Protein AF-A0ABD3PC37-F1 (afdb_monomer_lite)

InterPro domains:
  IPR036005 Creatinase/aminopeptidase-like [G3DSA:3.90.230.10] (2-81)
  IPR036005 Creatinase/aminopeptidase-like [SSF55920] (4-62)

Radius of gyration: 17.98 Å; chains: 1; bounding box: 37×30×51 Å

Foldseek 3Di:
DPDPDDDDAFDKDKDKDKDWPDDPDWDDDPVNPDIAHPVRGDIDIDMFIWGAHPAWIFGPPWDDLPDAADPCQLPDPPDHATFTIDDPVRVVRDDPCSRCVNNVNDDDD

Organism: NCBI:txid29204

Structure (mmCIF, N/CA/C/O backbone):
data_AF-A0ABD3PC37-F1
#
_entry.id   AF-A0ABD3PC37-F1
#
loop_
_atom_site.group_PDB
_atom_site.id
_atom_site.type_symbol
_atom_site.label_atom_id
_atom_site.label_alt_id
_atom_site.label_comp_id
_atom_site.label_asym_id
_atom_site.label_entity_id
_atom_site.label_seq_id
_atom_site.pdbx_PDB_ins_code
_atom_site.Cartn_x
_atom_site.Cartn_y
_atom_site.Cartn_z
_atom_site.occupancy
_atom_site.B_iso_or_equiv
_atom_site.auth_seq_id
_atom_site.auth_comp_id
_atom_site.auth_asym_id
_atom_site.auth_atom_id
_atom_site.pdbx_PDB_model_num
ATOM 1 N N . MET A 1 1 ? -12.799 1.622 -19.934 1.00 44.53 1 MET A N 1
ATOM 2 C CA . MET A 1 1 ? -13.373 0.387 -19.355 1.00 44.53 1 MET A CA 1
ATOM 3 C C . MET A 1 1 ? -14.347 0.782 -18.261 1.00 44.53 1 MET A C 1
ATOM 5 O O . MET A 1 1 ? -14.026 1.696 -17.514 1.00 44.53 1 MET A O 1
ATOM 9 N N . ASN A 1 2 ? -15.503 0.126 -18.164 1.00 50.59 2 ASN A N 1
ATOM 10 C CA . ASN A 1 2 ? -16.320 0.217 -16.952 1.00 50.59 2 ASN A CA 1
ATOM 11 C C . ASN A 1 2 ? -15.660 -0.671 -15.890 1.00 50.59 2 ASN A C 1
ATOM 13 O O . ASN A 1 2 ? -15.412 -1.837 -16.201 1.00 50.59 2 ASN A O 1
ATOM 17 N N . PRO A 1 3 ? -15.348 -0.168 -14.684 1.00 64.44 3 PRO A N 1
ATOM 18 C CA . PRO A 1 3 ? -14.808 -1.020 -13.635 1.00 64.44 3 PRO A CA 1
ATOM 19 C C . PRO A 1 3 ? -15.818 -2.127 -13.308 1.00 64.44 3 PRO A C 1
ATOM 21 O O . PRO A 1 3 ? -16.990 -1.861 -13.036 1.00 64.44 3 PRO A O 1
ATOM 24 N N . THR A 1 4 ? -15.373 -3.379 -13.383 1.00 81.00 4 THR A N 1
ATOM 25 C CA . THR A 1 4 ? -16.146 -4.558 -12.982 1.00 81.00 4 THR A CA 1
ATOM 26 C C . THR A 1 4 ? -15.785 -4.927 -11.548 1.00 81.00 4 THR A C 1
ATOM 28 O O . THR A 1 4 ? -14.618 -5.172 -11.263 1.00 81.00 4 THR A O 1
ATOM 31 N N . GLY A 1 5 ? -16.779 -4.990 -10.661 1.00 86.62 5 GLY A N 1
ATOM 32 C CA . GLY A 1 5 ? -16.602 -5.344 -9.249 1.0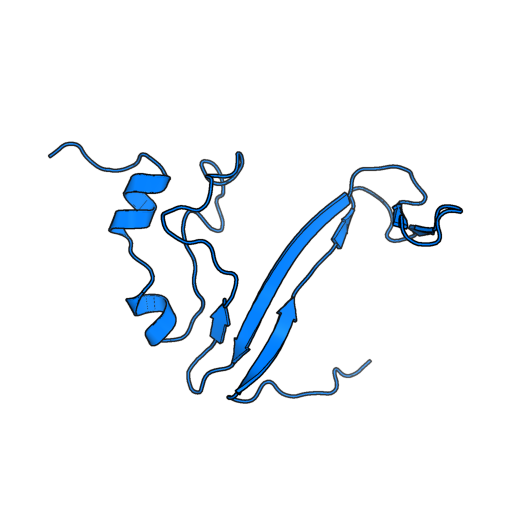0 86.62 5 GLY A CA 1
ATOM 33 C C . GLY A 1 5 ? -17.214 -4.300 -8.316 1.00 86.62 5 GLY A C 1
ATOM 34 O O . GLY A 1 5 ? -17.134 -3.101 -8.570 1.00 86.62 5 GLY A O 1
ATOM 35 N N . LYS A 1 6 ? -17.863 -4.758 -7.244 1.00 92.25 6 LYS A N 1
ATOM 36 C CA . LYS A 1 6 ? -18.311 -3.909 -6.135 1.00 92.25 6 LYS A CA 1
ATOM 37 C C . LYS A 1 6 ? -17.567 -4.348 -4.883 1.00 92.25 6 LYS A C 1
ATOM 39 O O . LYS A 1 6 ? -17.447 -5.547 -4.646 1.00 92.25 6 LYS A O 1
ATOM 44 N N . MET A 1 7 ? -17.093 -3.386 -4.099 1.00 96.06 7 MET A N 1
ATOM 45 C CA . MET A 1 7 ? -16.566 -3.667 -2.767 1.00 96.06 7 MET A CA 1
ATOM 46 C C . MET A 1 7 ? -17.706 -4.201 -1.898 1.00 96.06 7 MET A C 1
ATOM 48 O O . MET A 1 7 ? -18.779 -3.597 -1.850 1.00 96.06 7 MET A O 1
ATOM 52 N N . VAL A 1 8 ? -17.481 -5.348 -1.264 1.00 96.44 8 VAL A N 1
ATOM 53 C CA . VAL A 1 8 ? -18.434 -6.000 -0.360 1.00 96.44 8 VAL A CA 1
ATOM 54 C C . VAL A 1 8 ? -17.707 -6.424 0.915 1.00 96.44 8 VAL A C 1
ATOM 56 O O . VAL A 1 8 ? -16.522 -6.757 0.830 1.00 96.44 8 VAL A O 1
ATOM 59 N N . PRO A 1 9 ? -18.377 -6.424 2.078 1.00 98.31 9 PRO A N 1
ATOM 60 C CA . PRO A 1 9 ? -17.783 -6.882 3.329 1.00 98.31 9 PRO A CA 1
ATOM 61 C C . PRO A 1 9 ? -17.148 -8.271 3.199 1.00 98.31 9 PRO A C 1
ATOM 63 O O . PRO A 1 9 ? -17.698 -9.165 2.555 1.00 98.31 9 PRO A O 1
ATOM 66 N N . GLY A 1 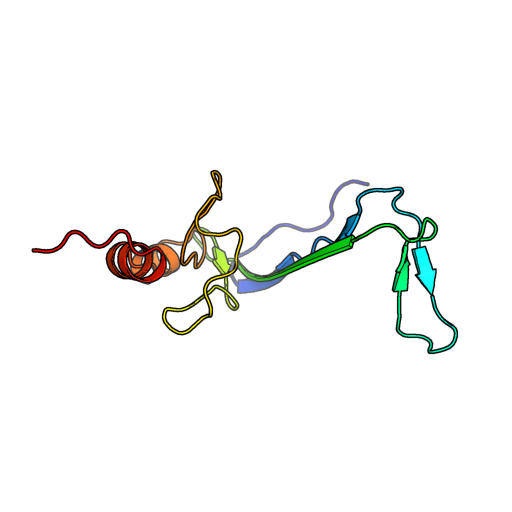10 ? -15.960 -8.437 3.783 1.00 97.88 10 GLY A N 1
ATOM 67 C CA . GLY A 1 10 ? -15.154 -9.656 3.681 1.00 97.88 10 GLY A CA 1
ATOM 68 C C . GLY A 1 10 ? -14.231 -9.718 2.458 1.00 97.88 10 GLY A C 1
ATOM 69 O O . GLY A 1 10 ? -13.397 -10.619 2.384 1.00 97.88 10 GLY A O 1
ATOM 70 N N . LEU A 1 11 ? -14.338 -8.780 1.509 1.00 98.19 11 LEU A N 1
ATOM 71 C CA . LEU A 1 11 ? -13.399 -8.684 0.392 1.00 98.19 11 LEU A CA 1
ATOM 72 C C . LEU A 1 11 ? -12.037 -8.176 0.880 1.00 98.19 11 LEU A C 1
ATOM 74 O O . LEU A 1 11 ? -11.961 -7.103 1.477 1.00 98.19 11 LEU A O 1
ATOM 78 N N . THR A 1 12 ? -10.972 -8.899 0.529 1.00 98.19 12 THR A N 1
ATOM 79 C CA . THR A 1 12 ? -9.584 -8.497 0.788 1.00 98.19 12 THR A CA 1
ATOM 80 C C . THR A 1 12 ? -8.828 -8.313 -0.524 1.00 98.19 12 THR A C 1
ATOM 82 O O . THR A 1 12 ? -8.875 -9.194 -1.381 1.00 98.19 12 THR A O 1
ATOM 85 N N . PHE A 1 13 ? -8.140 -7.184 -0.694 1.00 97.69 13 PHE A N 1
ATOM 86 C CA . PHE A 1 13 ? -7.371 -6.864 -1.906 1.00 97.69 13 PHE A CA 1
ATOM 87 C C . PHE A 1 13 ? -6.249 -5.857 -1.619 1.00 97.69 13 PHE A C 1
ATOM 89 O O . PHE A 1 13 ? -6.190 -5.288 -0.530 1.00 97.69 13 PHE A O 1
ATOM 96 N N . THR A 1 14 ? -5.361 -5.635 -2.587 1.00 98.31 14 THR A N 1
ATOM 97 C CA . THR A 1 14 ? -4.252 -4.678 -2.486 1.00 98.31 14 THR A CA 1
ATOM 98 C C . THR A 1 14 ? -4.567 -3.377 -3.219 1.00 98.31 14 THR A C 1
ATOM 100 O O . THR A 1 14 ? -5.262 -3.350 -4.237 1.00 98.31 14 THR A O 1
ATOM 103 N N . ILE A 1 15 ? -4.044 -2.273 -2.694 1.00 97.94 15 ILE A N 1
ATOM 104 C CA . ILE A 1 15 ? -3.843 -1.041 -3.459 1.00 97.94 15 ILE A CA 1
ATOM 105 C C . ILE A 1 15 ? -2.339 -0.774 -3.449 1.00 97.94 15 ILE A C 1
ATOM 107 O O . ILE A 1 15 ? -1.779 -0.541 -2.380 1.00 97.94 15 ILE A O 1
ATOM 111 N N . GLU A 1 16 ? -1.708 -0.828 -4.626 1.00 98.25 16 GLU A N 1
ATOM 112 C CA . GLU A 1 16 ? -0.242 -0.882 -4.788 1.00 98.25 16 GLU A CA 1
ATOM 113 C C . GLU A 1 16 ? 0.313 0.047 -5.898 1.00 98.25 16 GLU A C 1
ATOM 115 O O . GLU A 1 16 ? 1.039 -0.396 -6.792 1.00 98.25 16 GLU A O 1
ATOM 120 N N . PRO A 1 17 ? -0.040 1.347 -5.913 1.00 97.56 17 PRO A N 1
ATOM 121 C CA . PRO A 1 17 ? 0.319 2.240 -7.009 1.00 97.56 17 PRO A CA 1
ATOM 122 C C . PRO A 1 17 ? 1.835 2.410 -7.151 1.00 97.56 17 PRO A C 1
ATOM 124 O O . PRO A 1 17 ? 2.527 2.781 -6.204 1.00 97.56 17 PRO A O 1
ATOM 127 N N . MET A 1 18 ? 2.321 2.244 -8.379 1.00 97.50 18 MET A N 1
ATOM 128 C CA . MET A 1 18 ? 3.669 2.621 -8.803 1.00 97.50 18 MET A CA 1
ATOM 129 C C . MET A 1 18 ? 3.594 3.970 -9.521 1.00 97.50 18 MET A C 1
ATOM 131 O O . MET A 1 18 ? 2.906 4.100 -10.532 1.00 97.50 18 MET A O 1
ATOM 135 N N . THR A 1 19 ? 4.270 4.990 -8.992 1.00 96.19 19 THR A N 1
ATOM 136 C CA . THR A 1 19 ? 4.334 6.333 -9.597 1.00 96.19 19 THR A CA 1
ATOM 137 C C . THR A 1 19 ? 5.745 6.614 -10.088 1.00 96.19 19 THR A C 1
ATOM 139 O O . THR A 1 19 ? 6.707 6.288 -9.396 1.00 96.19 19 THR A O 1
ATOM 142 N N . GLY A 1 20 ? 5.885 7.208 -11.272 1.00 96.06 20 GLY A N 1
ATOM 143 C CA . GLY A 1 20 ? 7.169 7.623 -11.842 1.00 96.06 20 GLY A CA 1
ATOM 144 C C . GLY A 1 20 ? 7.255 9.136 -12.030 1.00 96.06 20 GLY A C 1
ATOM 145 O O . GLY A 1 20 ? 6.237 9.806 -12.176 1.00 96.06 20 GLY A O 1
ATOM 146 N N . GLU A 1 21 ? 8.473 9.680 -12.049 1.00 97.69 21 GLU A N 1
ATOM 147 C CA . GLU A 1 21 ? 8.716 11.089 -12.422 1.00 97.69 21 GLU A CA 1
ATOM 148 C C . GLU A 1 21 ? 8.533 11.354 -13.924 1.00 97.69 21 GLU A C 1
ATOM 150 O O . GLU A 1 21 ? 8.447 12.504 -14.360 1.00 97.69 21 GLU A O 1
ATOM 155 N N . GLY A 1 22 ? 8.569 10.286 -14.718 1.00 94.69 22 GLY A N 1
ATOM 156 C CA . GLY A 1 22 ? 8.580 10.304 -16.170 1.00 94.69 22 GLY A CA 1
ATOM 157 C C . GLY A 1 22 ? 7.352 9.660 -16.797 1.00 94.69 22 GLY A C 1
ATOM 158 O O . GLY A 1 22 ? 6.245 9.728 -16.267 1.00 94.69 22 GLY A O 1
ATOM 159 N N . ASP A 1 23 ? 7.567 9.055 -17.962 1.00 92.69 23 ASP 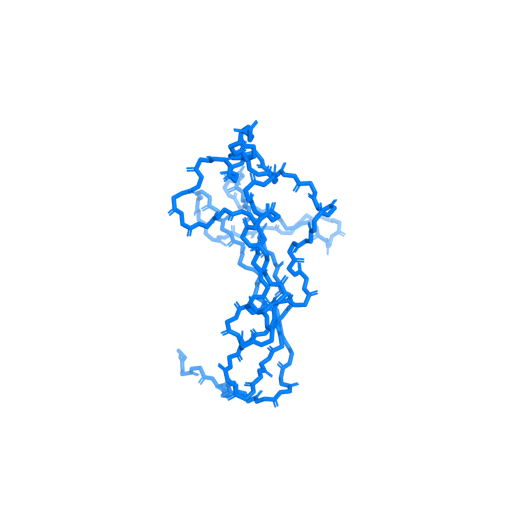A N 1
ATOM 160 C CA . ASP A 1 23 ? 6.526 8.302 -18.658 1.00 92.69 23 ASP A CA 1
ATOM 161 C C . ASP A 1 23 ? 6.231 6.955 -17.970 1.00 92.69 23 ASP A C 1
ATOM 163 O O . ASP A 1 23 ? 7.065 6.395 -17.262 1.00 92.69 23 ASP A O 1
ATOM 167 N N . SER A 1 24 ? 5.031 6.422 -18.201 1.00 94.69 24 SER A N 1
ATOM 168 C CA . SER A 1 24 ? 4.575 5.138 -17.644 1.00 94.69 24 SER A CA 1
ATOM 169 C C . SER A 1 24 ? 5.154 3.895 -18.339 1.00 94.69 24 SER A C 1
ATOM 171 O O . SER A 1 24 ? 4.896 2.774 -17.899 1.00 94.69 24 SER A O 1
ATOM 173 N N . SER A 1 25 ? 5.917 4.066 -19.424 1.00 96.94 25 SER A N 1
ATOM 174 C CA . SER A 1 25 ? 6.573 2.957 -20.121 1.00 96.94 25 SER A CA 1
ATOM 175 C C . SER A 1 25 ? 7.669 2.310 -19.268 1.00 96.94 25 SER A C 1
ATOM 177 O O . SER A 1 25 ? 8.467 2.991 -18.622 1.00 96.94 25 SER A O 1
ATOM 179 N N . TYR A 1 26 ? 7.757 0.982 -19.330 1.00 97.25 26 TYR A N 1
ATOM 180 C CA . TYR A 1 26 ? 8.744 0.189 -18.599 1.00 97.25 26 TYR A CA 1
ATOM 181 C C . TYR A 1 26 ? 9.462 -0.807 -19.516 1.00 97.25 26 TYR A C 1
ATOM 183 O O . TYR A 1 26 ? 8.995 -1.126 -20.612 1.00 97.25 26 TYR A O 1
ATOM 191 N N . VAL A 1 27 ? 10.597 -1.311 -19.042 1.00 97.56 27 VAL A N 1
ATOM 192 C CA . VAL A 1 27 ? 11.348 -2.420 -19.632 1.00 97.56 27 VAL A CA 1
ATOM 193 C C . VAL A 1 27 ? 11.640 -3.465 -18.554 1.00 97.56 27 VAL A C 1
ATOM 195 O O . VAL A 1 27 ? 11.864 -3.121 -17.395 1.00 97.56 27 VAL A O 1
ATOM 198 N N . MET A 1 28 ? 11.625 -4.742 -18.936 1.00 98.25 28 MET A N 1
ATOM 199 C CA . MET A 1 28 ? 12.066 -5.845 -18.078 1.00 98.25 28 MET A CA 1
ATOM 200 C C . MET A 1 28 ? 13.552 -6.103 -18.311 1.00 98.25 28 MET A C 1
ATOM 202 O O . MET A 1 28 ? 13.997 -6.188 -19.459 1.00 98.25 28 MET A O 1
ATOM 206 N N . TRP A 1 29 ? 14.323 -6.235 -17.237 1.00 97.81 29 TRP A N 1
ATOM 207 C CA . TRP A 1 29 ? 15.714 -6.663 -17.328 1.00 97.81 29 TRP A CA 1
ATOM 208 C C . TRP A 1 29 ? 15.822 -8.137 -17.751 1.00 97.81 29 TRP A C 1
ATOM 210 O O . TRP A 1 29 ? 14.860 -8.892 -17.612 1.00 97.81 29 TRP A O 1
ATOM 220 N N . PRO A 1 30 ? 17.002 -8.588 -18.224 1.00 98.44 30 PRO A N 1
ATOM 221 C CA . PRO A 1 30 ? 17.222 -9.985 -18.611 1.00 98.44 30 PRO A CA 1
ATOM 222 C C . PRO A 1 30 ? 17.124 -11.007 -17.465 1.00 98.44 30 PRO A C 1
ATOM 224 O O . PRO A 1 30 ? 17.337 -12.191 -17.703 1.00 98.44 30 PRO A O 1
ATOM 227 N N . ASP A 1 31 ? 16.888 -10.557 -16.229 1.00 98.25 31 ASP A N 1
ATOM 228 C CA . ASP A 1 31 ? 16.669 -11.418 -15.064 1.00 98.25 31 ASP A CA 1
ATOM 229 C C . ASP A 1 31 ? 15.213 -11.894 -14.927 1.00 98.25 31 ASP A C 1
ATOM 231 O O . ASP A 1 31 ? 14.926 -12.671 -14.022 1.00 98.25 31 ASP A O 1
ATOM 235 N N . ASP A 1 32 ? 14.317 -11.446 -15.815 1.00 97.06 32 ASP A N 1
ATO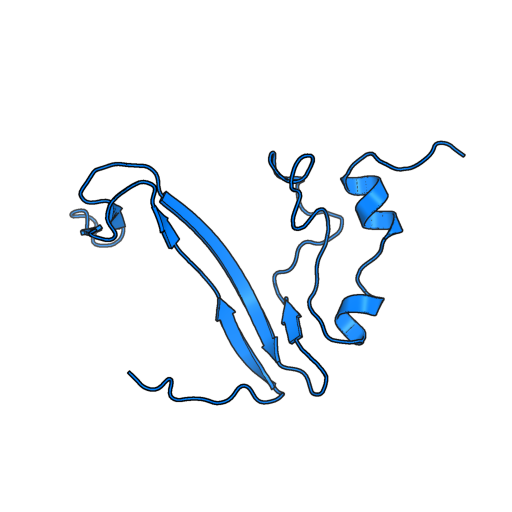M 236 C CA . ASP A 1 32 ? 12.880 -11.744 -15.829 1.00 97.06 32 ASP A CA 1
ATOM 237 C C . ASP A 1 32 ? 12.097 -11.243 -14.594 1.00 97.06 32 ASP A C 1
ATOM 239 O O . ASP A 1 32 ? 10.941 -11.624 -14.398 1.00 97.06 32 ASP A O 1
ATOM 243 N N . TRP A 1 33 ? 12.678 -10.351 -13.780 1.00 98.12 33 TRP A N 1
ATOM 244 C CA . TRP A 1 33 ? 12.064 -9.833 -12.548 1.00 98.12 33 TRP A CA 1
ATOM 245 C C . TRP A 1 33 ? 12.101 -8.316 -12.430 1.00 98.12 33 TRP A C 1
ATOM 247 O O . TRP A 1 33 ? 11.113 -7.702 -12.024 1.00 98.12 33 TRP A O 1
ATOM 257 N N . THR A 1 34 ? 13.231 -7.697 -12.752 1.00 97.94 34 THR A N 1
ATOM 258 C CA . THR A 1 34 ? 13.424 -6.273 -12.500 1.00 97.94 34 THR A CA 1
ATOM 259 C C . THR A 1 34 ? 12.724 -5.462 -13.585 1.00 97.94 34 THR A C 1
ATOM 261 O O . THR A 1 34 ? 13.159 -5.428 -14.736 1.00 97.94 34 THR A O 1
ATOM 264 N N . ALA A 1 35 ? 11.637 -4.786 -13.212 1.00 97.94 35 ALA A N 1
ATOM 265 C CA . ALA A 1 35 ? 10.980 -3.792 -14.051 1.00 97.94 35 ALA A CA 1
ATOM 266 C C . ALA A 1 35 ? 11.589 -2.409 -13.785 1.00 97.94 35 ALA A C 1
ATOM 268 O O . ALA A 1 35 ? 11.558 -1.919 -12.655 1.00 97.94 35 ALA A O 1
ATOM 269 N N . THR A 1 36 ? 12.122 -1.758 -14.820 1.00 97.44 36 THR A N 1
ATOM 270 C CA . THR A 1 36 ? 12.625 -0.378 -14.732 1.00 97.44 36 THR A CA 1
ATOM 271 C C . THR A 1 36 ? 11.860 0.547 -15.662 1.00 97.44 36 THR A C 1
ATOM 273 O O . THR A 1 36 ? 11.367 0.125 -16.708 1.00 97.44 36 THR A O 1
ATOM 276 N N . THR A 1 37 ? 11.778 1.828 -15.305 1.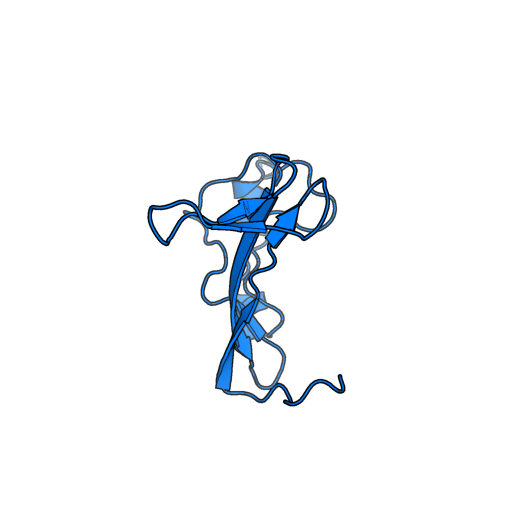00 97.75 37 THR A N 1
ATOM 277 C CA . THR A 1 37 ? 11.258 2.873 -16.196 1.00 97.75 37 THR A CA 1
ATOM 278 C C . THR A 1 37 ? 12.088 2.921 -17.477 1.00 97.75 37 THR A C 1
ATOM 280 O O . THR A 1 37 ? 13.312 2.786 -17.444 1.00 97.75 37 THR A O 1
ATOM 283 N N . LEU A 1 38 ? 11.428 3.103 -18.624 1.00 97.38 38 LEU A N 1
ATOM 284 C CA . LEU A 1 38 ? 12.129 3.186 -19.908 1.00 97.38 38 LEU A CA 1
ATOM 285 C C . LEU A 1 38 ? 13.008 4.446 -19.999 1.00 97.38 38 LEU A C 1
ATOM 287 O O . LEU A 1 38 ? 14.018 4.437 -20.695 1.00 97.38 38 LEU A O 1
ATOM 291 N N . ASP A 1 39 ? 12.626 5.521 -19.303 1.00 96.94 39 ASP A N 1
ATOM 292 C CA . ASP A 1 39 ? 13.371 6.784 -19.259 1.00 96.94 39 ASP A CA 1
ATOM 293 C C . ASP A 1 39 ? 14.370 6.883 -18.092 1.00 96.94 39 ASP A C 1
ATOM 295 O O . ASP A 1 39 ? 14.926 7.957 -17.860 1.00 96.94 39 ASP A O 1
ATOM 299 N N . GLU A 1 40 ? 14.591 5.777 -17.370 1.00 96.06 40 GLU A N 1
ATOM 300 C CA . GLU A 1 40 ? 15.545 5.625 -16.258 1.00 96.06 40 GLU A CA 1
ATOM 301 C C . GLU A 1 40 ? 15.327 6.579 -15.067 1.00 96.06 40 GLU A C 1
ATOM 303 O O . GLU A 1 40 ? 16.156 6.658 -14.154 1.00 96.06 40 GLU A O 1
ATOM 308 N N . LYS A 1 41 ? 14.205 7.306 -15.027 1.00 97.94 41 LYS A N 1
ATOM 309 C CA . LYS A 1 41 ? 13.877 8.179 -13.897 1.00 97.94 41 LYS A CA 1
ATOM 310 C C . LYS A 1 41 ? 13.339 7.396 -12.711 1.00 97.94 41 LYS A C 1
ATOM 312 O O . LYS A 1 41 ? 12.956 6.230 -12.811 1.00 97.94 41 LYS A O 1
ATOM 317 N N . ARG A 1 42 ? 13.277 8.074 -11.563 1.00 98.19 42 ARG A N 1
ATOM 318 C CA . ARG A 1 42 ? 12.825 7.475 -10.308 1.00 98.19 42 ARG A CA 1
ATOM 319 C C . ARG A 1 42 ? 11.367 7.033 -10.401 1.00 98.19 42 ARG A C 1
ATOM 321 O O . ARG A 1 42 ? 10.518 7.727 -10.965 1.00 98.19 42 ARG A O 1
ATOM 328 N N . SER A 1 43 ? 11.093 5.911 -9.751 1.00 97.69 43 SER A N 1
ATOM 329 C CA . SER A 1 43 ? 9.751 5.462 -9.410 1.00 97.69 43 SER A CA 1
ATOM 330 C C . SER A 1 43 ? 9.670 5.180 -7.911 1.00 97.69 43 SER A C 1
ATOM 332 O O . SER A 1 43 ? 10.681 4.894 -7.268 1.00 97.69 43 SER A O 1
ATOM 334 N N . ALA A 1 44 ? 8.472 5.308 -7.351 1.00 96.56 44 ALA A N 1
ATOM 335 C CA . ALA A 1 44 ? 8.155 4.969 -5.975 1.00 96.56 44 ALA A CA 1
ATOM 336 C C . ALA A 1 44 ? 6.854 4.161 -5.927 1.00 96.56 44 ALA A C 1
ATOM 338 O O . ALA A 1 44 ? 5.949 4.374 -6.738 1.00 96.56 44 ALA A O 1
ATOM 339 N N . GLN A 1 45 ? 6.758 3.263 -4.949 1.00 97.31 45 GLN A N 1
ATOM 340 C CA . GLN A 1 45 ? 5.588 2.425 -4.711 1.00 97.31 45 GLN A CA 1
ATOM 341 C C . GLN A 1 45 ? 5.267 2.384 -3.217 1.00 97.31 45 GLN A C 1
ATOM 343 O O . GLN A 1 45 ? 6.167 2.384 -2.377 1.00 97.31 45 GLN A O 1
ATOM 348 N N . PHE A 1 46 ? 3.976 2.313 -2.908 1.00 96.00 46 PHE A N 1
ATOM 349 C CA . PHE A 1 46 ? 3.454 1.935 -1.598 1.00 96.00 46 PHE A CA 1
ATOM 350 C C . PHE A 1 46 ? 2.361 0.896 -1.788 1.00 96.00 46 PHE A C 1
ATOM 352 O O . PHE A 1 46 ? 1.670 0.922 -2.803 1.00 96.00 46 PHE A O 1
ATOM 359 N N . GLU A 1 47 ? 2.178 0.021 -0.804 1.00 98.00 47 GLU A N 1
ATOM 360 C CA . GLU A 1 47 ? 1.164 -1.024 -0.850 1.00 98.00 47 GLU A CA 1
ATOM 361 C C . GLU A 1 47 ? 0.491 -1.205 0.510 1.00 98.00 47 GLU A C 1
ATOM 363 O O . GLU A 1 47 ? 1.153 -1.288 1.547 1.00 98.00 47 GLU A O 1
ATOM 368 N N . HIS A 1 48 ? -0.835 -1.339 0.484 1.00 98.06 48 HIS A N 1
ATOM 369 C CA . HIS A 1 48 ? -1.584 -1.914 1.593 1.00 98.06 48 HIS A CA 1
ATOM 370 C C . HIS A 1 48 ? -2.496 -3.044 1.133 1.00 98.06 48 HIS A C 1
ATOM 372 O O . HIS A 1 48 ? -3.166 -2.936 0.107 1.00 98.06 48 HIS A O 1
ATOM 378 N N . THR A 1 49 ? -2.591 -4.084 1.962 1.00 98.56 49 THR A N 1
ATOM 379 C CA . THR A 1 49 ? -3.679 -5.061 1.903 1.00 98.56 49 THR A CA 1
ATOM 380 C C . THR A 1 49 ? -4.844 -4.540 2.736 1.00 98.56 49 THR A C 1
ATOM 382 O O . THR A 1 49 ? -4.684 -4.230 3.919 1.00 98.56 49 THR A O 1
ATOM 385 N N . LEU A 1 50 ? -6.019 -4.444 2.124 1.00 98.50 50 LEU A N 1
ATOM 386 C CA . LEU A 1 50 ? -7.222 -3.860 2.701 1.00 98.50 50 LEU A CA 1
ATOM 387 C C . LEU A 1 50 ? -8.317 -4.916 2.816 1.00 98.50 50 LEU A C 1
ATOM 389 O O . LEU A 1 50 ? -8.540 -5.665 1.869 1.00 98.50 50 LEU A O 1
ATOM 393 N N . LEU A 1 51 ? -9.019 -4.931 3.945 1.00 98.38 51 LEU A N 1
ATOM 394 C CA . LEU A 1 51 ? -10.239 -5.701 4.179 1.00 98.38 51 LEU A CA 1
ATOM 395 C C . LEU A 1 51 ? -11.437 -4.752 4.180 1.00 98.38 51 LEU A C 1
ATOM 397 O O . LEU A 1 51 ? -11.471 -3.812 4.969 1.00 98.38 51 LEU A O 1
ATOM 401 N N . ILE A 1 52 ? -12.441 -5.006 3.346 1.00 98.56 52 ILE A N 1
ATOM 402 C CA . ILE A 1 52 ? -13.712 -4.275 3.388 1.00 98.56 52 ILE A CA 1
ATOM 403 C C . ILE A 1 52 ? -14.560 -4.785 4.556 1.00 98.56 52 ILE A C 1
ATOM 405 O O . ILE A 1 52 ? -14.767 -5.992 4.702 1.00 98.56 52 ILE A O 1
ATOM 409 N N . THR A 1 53 ? -15.079 -3.864 5.365 1.00 98.44 53 THR A N 1
ATOM 410 C CA . THR A 1 53 ? -16.012 -4.132 6.469 1.00 98.44 53 THR A CA 1
ATOM 411 C C . THR A 1 53 ? -17.413 -3.623 6.127 1.00 98.44 53 THR A C 1
ATOM 413 O O . THR A 1 53 ? -17.618 -2.967 5.107 1.00 98.44 53 THR A O 1
ATOM 416 N N . GLU A 1 54 ? -18.395 -3.918 6.981 1.00 98.06 54 GLU A N 1
ATOM 417 C CA . GLU A 1 54 ? -19.778 -3.426 6.835 1.00 98.06 54 GLU A CA 1
ATOM 418 C C . GLU A 1 54 ? -19.878 -1.886 6.820 1.00 98.06 54 GLU A C 1
ATOM 420 O O . GLU A 1 54 ? -20.799 -1.320 6.238 1.00 98.06 54 GLU A O 1
ATOM 425 N N . ASP A 1 55 ? -18.926 -1.200 7.455 1.00 98.06 55 ASP A N 1
ATOM 426 C CA . ASP A 1 55 ? -18.941 0.238 7.735 1.00 98.06 55 ASP A CA 1
ATOM 427 C C . ASP A 1 55 ? -17.726 1.004 7.173 1.00 98.06 55 ASP A C 1
ATOM 429 O O . ASP A 1 55 ? -17.575 2.202 7.421 1.00 98.06 55 ASP A O 1
ATOM 433 N N . GLY A 1 56 ? -16.845 0.339 6.421 1.00 97.44 56 GLY A N 1
ATOM 434 C CA . GLY A 1 56 ? -15.620 0.942 5.906 1.00 97.44 56 GLY A CA 1
ATOM 435 C C . GLY A 1 56 ? -14.595 -0.090 5.449 1.00 97.44 56 GLY A C 1
ATOM 436 O O . GLY A 1 56 ? -14.915 -1.038 4.734 1.00 97.44 56 GLY A O 1
ATOM 437 N N . LEU A 1 57 ? -13.337 0.129 5.828 1.00 97.75 57 LEU A N 1
ATOM 438 C CA . LEU A 1 57 ? -12.250 -0.812 5.577 1.00 97.75 57 LEU A CA 1
ATOM 439 C C . LEU A 1 57 ? -11.244 -0.836 6.725 1.00 97.75 57 LEU A C 1
ATOM 441 O O . LEU A 1 57 ? -11.117 0.146 7.462 1.00 97.75 57 LEU A O 1
ATOM 445 N N . GLU A 1 58 ? -10.486 -1.924 6.805 1.00 97.94 58 GLU A N 1
ATOM 446 C CA . GLU A 1 58 ? -9.298 -2.074 7.643 1.00 97.94 58 GLU A CA 1
ATOM 447 C C . GLU A 1 58 ? -8.045 -2.255 6.777 1.00 97.94 58 GLU A C 1
ATOM 449 O O . GLU A 1 58 ? -8.020 -3.084 5.867 1.00 97.94 58 GLU A O 1
ATOM 454 N N . ALA A 1 59 ? -6.986 -1.504 7.074 1.00 97.25 59 ALA A N 1
ATOM 455 C CA . ALA A 1 59 ? -5.664 -1.682 6.488 1.00 97.25 59 ALA A CA 1
ATOM 456 C C . ALA A 1 59 ? -4.899 -2.751 7.278 1.00 97.25 59 ALA A C 1
ATOM 458 O O . ALA A 1 59 ? -4.317 -2.477 8.327 1.00 97.25 59 ALA A O 1
ATOM 459 N N . LEU A 1 60 ? -4.891 -3.983 6.765 1.00 97.31 60 LEU A N 1
ATOM 460 C CA . LEU A 1 60 ? -4.292 -5.142 7.437 1.00 97.31 60 LEU A CA 1
ATOM 461 C C . LEU A 1 60 ? -2.770 -5.031 7.568 1.00 97.31 60 LEU A C 1
ATOM 463 O O . LEU A 1 60 ? -2.181 -5.608 8.478 1.00 97.31 60 LEU A O 1
ATOM 467 N N . THR A 1 61 ? -2.139 -4.276 6.670 1.00 96.31 61 THR A N 1
ATOM 468 C CA . THR A 1 61 ? -0.701 -3.979 6.694 1.00 96.31 61 THR A CA 1
ATOM 469 C C . THR A 1 61 ? -0.412 -2.533 7.102 1.00 96.31 61 THR A C 1
ATOM 471 O O . THR A 1 61 ? 0.660 -2.010 6.802 1.00 96.31 61 THR A O 1
ATOM 474 N N . GLY A 1 62 ? -1.368 -1.874 7.769 1.00 93.00 62 GLY A N 1
ATOM 475 C CA . GLY A 1 62 ? -1.198 -0.538 8.335 1.00 93.00 62 GLY A CA 1
ATOM 476 C C . GLY A 1 62 ? -0.034 -0.471 9.328 1.00 93.00 62 GLY A C 1
ATOM 477 O O . GLY A 1 62 ? 0.349 -1.468 9.947 1.00 93.00 62 GLY A O 1
ATOM 478 N N . LYS A 1 63 ? 0.545 0.724 9.489 1.00 90.69 63 LYS A N 1
ATOM 479 C CA . LYS A 1 63 ? 1.620 0.951 10.463 1.00 90.69 63 LYS A CA 1
ATOM 480 C C . LYS A 1 63 ? 1.149 0.637 11.884 1.00 90.69 63 LYS A C 1
ATOM 482 O O . LYS A 1 63 ? 0.000 0.870 12.236 1.00 90.69 63 LYS A O 1
ATOM 487 N N . ILE A 1 64 ? 2.070 0.192 12.730 1.00 87.56 64 ILE A N 1
ATOM 488 C CA . ILE A 1 64 ? 1.845 -0.009 14.166 1.00 87.56 64 ILE A CA 1
ATOM 489 C C . ILE A 1 64 ? 2.863 0.792 14.977 1.00 87.56 64 ILE A C 1
ATOM 491 O O . ILE A 1 64 ? 3.795 1.377 14.427 1.00 87.56 64 ILE A O 1
ATOM 495 N N . GLY A 1 65 ? 2.720 0.806 16.304 1.00 83.62 65 GLY A N 1
ATOM 496 C CA . GLY A 1 65 ? 3.573 1.616 17.182 1.00 83.62 65 GLY A CA 1
ATOM 497 C C . GLY A 1 65 ? 5.065 1.277 17.150 1.00 83.62 65 GLY A C 1
ATOM 498 O O . GLY A 1 65 ? 5.884 2.098 17.543 1.00 83.62 65 GLY A O 1
ATOM 499 N N . THR A 1 66 ? 5.429 0.093 16.658 1.00 87.56 66 THR A N 1
ATOM 500 C CA . THR A 1 66 ? 6.824 -0.329 16.472 1.00 87.56 66 THR A CA 1
ATOM 501 C C . THR A 1 66 ? 7.327 -0.137 15.041 1.00 87.56 66 THR A C 1
ATOM 503 O O . THR A 1 66 ? 8.477 -0.463 14.754 1.00 87.56 66 THR A O 1
ATOM 506 N N . SER A 1 67 ? 6.489 0.349 14.120 1.00 90.94 67 SER A N 1
ATOM 507 C CA . SER A 1 67 ? 6.910 0.631 12.749 1.00 90.94 67 SER A CA 1
ATOM 508 C C . SER A 1 67 ? 7.886 1.816 12.725 1.00 90.94 67 SER A C 1
ATOM 510 O O . SER A 1 67 ? 7.639 2.818 13.400 1.00 90.94 67 SER A O 1
ATOM 512 N N . PRO A 1 68 ? 8.961 1.762 11.917 1.00 89.69 68 PRO A N 1
ATOM 513 C CA . PRO A 1 68 ? 9.858 2.897 11.745 1.00 89.69 68 PRO A CA 1
ATOM 514 C C . PRO A 1 68 ? 9.122 4.147 11.251 1.00 89.69 68 PRO A C 1
ATOM 516 O O . PRO A 1 68 ? 8.161 4.065 10.478 1.00 89.69 68 PRO A O 1
ATOM 519 N N . VAL A 1 69 ? 9.600 5.313 11.679 1.00 87.94 69 VAL A N 1
ATOM 520 C CA . VAL A 1 69 ? 9.150 6.603 11.149 1.00 87.94 69 VAL A CA 1
ATOM 521 C C . VAL A 1 69 ? 9.890 6.867 9.846 1.00 87.94 69 VAL A C 1
ATOM 523 O O . VAL A 1 69 ? 11.121 6.903 9.824 1.00 87.94 69 VAL A O 1
ATOM 526 N N . GLN A 1 70 ? 9.140 7.042 8.766 1.00 90.75 70 GLN A N 1
ATOM 527 C CA . GLN A 1 70 ? 9.678 7.378 7.459 1.00 90.75 70 GLN A CA 1
ATOM 528 C C . GLN A 1 70 ? 10.006 8.868 7.383 1.00 90.75 70 GLN A C 1
ATOM 530 O O . GLN A 1 70 ? 9.391 9.700 8.055 1.00 90.75 70 GLN A O 1
ATOM 535 N N . PHE A 1 71 ? 10.987 9.215 6.551 1.00 90.12 71 PHE A N 1
ATOM 536 C CA . PHE A 1 71 ? 11.552 10.565 6.519 1.00 90.12 71 PHE A CA 1
ATOM 537 C C . PHE A 1 71 ? 10.529 11.655 6.154 1.00 90.12 71 PHE A C 1
ATOM 539 O O . PHE A 1 71 ? 10.663 12.779 6.625 1.00 90.12 71 PHE A O 1
ATOM 546 N N . TRP A 1 72 ? 9.490 11.324 5.378 1.00 86.62 72 TRP A N 1
ATOM 547 C CA . TRP A 1 72 ? 8.458 12.271 4.936 1.00 86.62 72 TRP A CA 1
ATOM 548 C C . TRP A 1 72 ? 7.309 12.468 5.937 1.00 86.62 72 TRP A C 1
ATOM 550 O O . TRP A 1 72 ? 6.558 13.435 5.835 1.00 86.62 72 TRP A O 1
ATOM 560 N N . GLU A 1 73 ? 7.135 11.582 6.920 1.00 88.88 73 GLU A N 1
ATOM 561 C CA . GLU A 1 73 ? 5.954 11.615 7.800 1.00 88.88 73 GLU A CA 1
ATOM 562 C C . GLU A 1 73 ? 5.905 12.849 8.700 1.00 88.88 73 GLU A C 1
ATOM 564 O O . GLU A 1 73 ? 4.833 13.287 9.115 1.00 88.88 73 GLU A O 1
ATOM 569 N N . ARG A 1 74 ? 7.060 13.442 9.003 1.00 84.44 74 ARG A N 1
ATOM 570 C CA . ARG A 1 74 ? 7.120 14.640 9.844 1.00 84.44 74 ARG A CA 1
ATOM 571 C C . ARG A 1 74 ? 6.655 15.899 9.122 1.00 84.44 74 ARG A C 1
ATOM 573 O O . ARG A 1 74 ? 6.284 16.846 9.800 1.00 84.44 74 ARG A O 1
ATOM 580 N N . GLU A 1 75 ? 6.648 15.902 7.798 1.00 86.69 75 GLU A N 1
ATOM 581 C CA . GLU A 1 75 ? 6.344 17.088 6.987 1.00 86.69 75 GLU A CA 1
ATOM 582 C C . GLU A 1 75 ? 5.108 16.882 6.098 1.00 86.69 75 GLU A C 1
ATOM 584 O O . GLU A 1 75 ? 4.650 17.814 5.449 1.00 86.69 75 GLU A O 1
ATOM 589 N N . SER A 1 76 ? 4.543 15.670 6.077 1.00 85.75 76 SER A N 1
ATOM 590 C CA . SER A 1 76 ? 3.367 15.329 5.272 1.00 85.75 76 SER A CA 1
ATOM 591 C C . SER A 1 76 ? 2.128 16.136 5.679 1.00 85.75 76 SER A C 1
ATOM 593 O O . SER A 1 76 ? 1.682 16.078 6.822 1.00 85.75 76 SER A O 1
ATOM 595 N N . GLU A 1 77 ? 1.521 16.837 4.721 1.00 84.44 77 GLU A N 1
ATOM 596 C CA . GLU A 1 77 ? 0.285 17.611 4.925 1.00 84.44 77 GLU A CA 1
ATOM 597 C C . GLU A 1 77 ? -0.991 16.754 4.838 1.00 84.44 77 GLU A C 1
ATOM 599 O O . GLU A 1 77 ? -2.068 17.198 5.229 1.00 84.44 77 GLU A O 1
ATOM 604 N N . VAL A 1 78 ? -0.884 15.528 4.312 1.00 80.62 78 VAL A N 1
ATOM 605 C CA . VAL A 1 78 ? -2.044 14.678 3.988 1.00 80.62 78 VAL A CA 1
ATOM 606 C C . VAL A 1 78 ? -2.308 13.647 5.079 1.00 80.62 78 VAL A C 1
ATOM 608 O O . VAL A 1 78 ? -3.446 13.461 5.505 1.00 80.62 78 VAL A O 1
ATOM 611 N N . HIS A 1 79 ? -1.262 12.957 5.533 1.00 79.19 79 HIS A N 1
ATOM 612 C CA . HIS A 1 79 ? -1.375 11.958 6.589 1.00 79.19 79 HIS A CA 1
ATOM 613 C C . HIS A 1 79 ? -0.045 11.768 7.324 1.00 79.19 79 HIS A C 1
ATOM 615 O O . HIS A 1 79 ? 1.013 11.692 6.693 1.00 79.19 79 HIS A O 1
ATOM 621 N N . ARG A 1 80 ? -0.106 11.676 8.657 1.00 85.12 80 ARG A N 1
ATOM 622 C CA . ARG A 1 80 ? 1.049 11.511 9.546 1.00 85.12 80 ARG A CA 1
ATOM 623 C C . ARG A 1 80 ? 0.702 10.493 10.635 1.00 85.12 80 ARG A C 1
ATOM 625 O O . ARG A 1 80 ? -0.360 10.597 11.243 1.00 85.12 80 ARG A O 1
ATOM 632 N N . GLY A 1 81 ? 1.622 9.572 10.922 1.00 87.25 81 GLY A N 1
ATOM 633 C CA . GLY A 1 81 ? 1.470 8.582 11.990 1.00 87.25 81 GLY A CA 1
ATOM 634 C C . GLY A 1 81 ? 0.888 7.243 11.526 1.00 87.25 81 GLY A C 1
ATOM 635 O O . GLY A 1 81 ? 1.190 6.750 10.441 1.00 87.25 81 GLY A O 1
ATOM 636 N N . VAL A 1 82 ? 0.130 6.608 12.414 1.00 90.69 82 VAL A N 1
ATOM 637 C CA . VAL A 1 82 ? -0.566 5.340 12.207 1.00 90.69 82 VAL A CA 1
ATOM 638 C C . VAL A 1 82 ? -1.951 5.609 11.638 1.00 90.69 82 VAL A C 1
ATOM 640 O O . VAL A 1 82 ? -2.720 6.371 12.218 1.00 90.69 82 VAL A O 1
ATOM 643 N N . TRP A 1 83 ? -2.273 4.894 10.562 1.00 91.00 83 TRP A N 1
ATOM 644 C CA . TRP A 1 83 ? -3.615 4.764 10.012 1.00 91.00 83 TRP A CA 1
ATOM 645 C C . TRP A 1 83 ? -3.931 3.297 9.785 1.00 91.00 83 TRP A C 1
ATOM 647 O O . TRP A 1 83 ? -3.134 2.564 9.194 1.00 91.00 83 TRP A O 1
ATOM 657 N N . LEU A 1 84 ? -5.098 2.877 10.267 1.00 94.69 84 LEU A N 1
ATOM 658 C CA . LEU A 1 84 ? -5.532 1.480 10.220 1.00 94.69 84 LEU A CA 1
ATOM 659 C C . LEU A 1 84 ? -6.792 1.270 9.380 1.00 94.69 84 LEU A C 1
ATOM 661 O O . LEU A 1 84 ? -7.281 0.145 9.305 1.00 94.69 84 LEU A O 1
ATOM 665 N N . GLY A 1 85 ? -7.333 2.316 8.752 1.00 95.12 85 GLY A N 1
ATOM 666 C CA . GLY A 1 85 ? -8.533 2.221 7.927 1.00 95.12 85 GLY A CA 1
ATOM 667 C C . GLY A 1 85 ? -9.611 3.241 8.282 1.00 95.12 85 GLY A C 1
ATOM 668 O O . GLY A 1 85 ? -9.373 4.238 8.960 1.00 95.12 85 GLY A O 1
ATOM 669 N N . SER A 1 86 ? -10.821 3.004 7.781 1.00 95.94 86 SER A N 1
ATOM 670 C CA . SER A 1 86 ? -11.969 3.906 7.939 1.00 95.94 86 SER A CA 1
ATOM 671 C C . SER A 1 86 ? -13.120 3.318 8.755 1.00 95.94 86 SER A C 1
ATOM 673 O O . SER A 1 86 ? -14.005 4.088 9.153 1.00 95.94 86 SER A O 1
ATOM 675 N N . SER A 1 87 ? -13.098 2.006 9.024 1.00 97.50 87 SER A N 1
ATOM 676 C CA . SER A 1 87 ? -14.085 1.327 9.871 1.00 97.50 87 SER A CA 1
ATOM 677 C C . SER A 1 87 ? -14.051 1.849 11.311 1.00 97.50 87 SER A C 1
ATOM 679 O O . SER A 1 87 ? -13.056 2.432 11.760 1.00 97.50 87 SER A O 1
ATOM 681 N N . ALA A 1 88 ? -15.130 1.635 12.065 1.00 96.50 88 ALA A N 1
ATOM 682 C CA . ALA A 1 88 ? -15.178 1.976 13.483 1.00 96.50 88 ALA A CA 1
ATOM 683 C C . ALA A 1 88 ? -14.082 1.243 14.275 1.00 96.50 88 ALA A C 1
ATOM 685 O O . ALA A 1 88 ? -13.371 1.866 15.061 1.00 96.50 88 ALA A O 1
ATOM 686 N N . GLY A 1 89 ? -13.888 -0.053 14.003 1.00 95.00 89 GLY A N 1
ATOM 687 C CA . GLY A 1 89 ? -12.862 -0.865 14.661 1.00 95.00 89 GLY A CA 1
ATOM 688 C C . GLY A 1 89 ? -11.435 -0.406 14.352 1.00 95.00 89 GLY A C 1
ATOM 689 O O . GLY A 1 89 ? -10.589 -0.398 15.244 1.00 95.00 89 GLY A O 1
ATOM 690 N N . ALA A 1 90 ? -11.158 0.023 13.118 1.00 94.88 90 ALA A N 1
ATOM 691 C CA . ALA A 1 90 ? -9.864 0.592 12.754 1.00 94.88 90 ALA A CA 1
ATOM 692 C C . ALA A 1 90 ? -9.586 1.895 13.516 1.00 94.88 90 ALA A C 1
ATOM 694 O O . ALA A 1 90 ? -8.509 2.052 14.089 1.00 94.88 90 ALA A O 1
ATOM 695 N N . LYS A 1 91 ? -10.576 2.794 13.575 1.00 92.88 91 LYS A N 1
ATOM 696 C CA . LYS A 1 91 ? -10.470 4.081 14.278 1.00 92.88 91 LYS A CA 1
ATOM 697 C C . LYS A 1 91 ? -10.316 3.931 15.789 1.00 92.88 91 LYS A C 1
ATOM 699 O O . LYS A 1 91 ? -9.642 4.746 16.398 1.00 92.88 91 LYS A O 1
ATOM 704 N N . GLU A 1 92 ? -10.920 2.910 16.395 1.00 92.69 92 GLU A N 1
ATOM 705 C CA . GLU A 1 92 ? -10.749 2.621 17.826 1.00 92.69 92 GLU A CA 1
ATOM 706 C C . GLU A 1 92 ? -9.321 2.159 18.153 1.00 92.69 92 GLU A C 1
ATOM 708 O O . GLU A 1 92 ? -8.770 2.507 19.197 1.00 92.69 92 GLU A O 1
ATOM 713 N N . ARG A 1 93 ? -8.704 1.384 17.252 1.00 90.44 93 ARG A N 1
ATOM 714 C CA . ARG A 1 93 ? -7.321 0.906 17.412 1.00 90.44 93 ARG A CA 1
ATOM 715 C C . ARG A 1 93 ? -6.283 1.957 17.023 1.00 90.44 93 ARG A C 1
ATOM 717 O O . ARG A 1 93 ? -5.137 1.877 17.468 1.00 90.44 93 ARG A O 1
ATOM 724 N N . GLU A 1 94 ? -6.663 2.930 16.202 1.00 89.75 94 GLU A N 1
ATOM 725 C CA . GLU A 1 94 ? -5.843 4.099 15.914 1.00 89.75 94 GLU A CA 1
ATOM 726 C C . GLU A 1 94 ? -5.731 4.977 17.170 1.00 89.75 94 GLU A C 1
ATOM 728 O O . GLU A 1 94 ? -6.721 5.432 17.736 1.00 89.75 94 GLU A O 1
ATOM 733 N N . SER A 1 95 ? -4.503 5.217 17.634 1.00 86.12 95 SER A N 1
ATOM 734 C CA . SER A 1 95 ? -4.259 5.979 18.860 1.00 86.12 95 SER A CA 1
ATOM 735 C C . SER A 1 95 ? -3.639 7.335 18.551 1.00 86.12 95 SER A C 1
ATOM 737 O O . SER A 1 95 ? -2.475 7.428 18.158 1.00 86.12 95 SER A O 1
ATOM 739 N N . SER A 1 96 ? -4.378 8.414 18.824 1.00 81.88 96 SER A N 1
ATOM 740 C CA . SER A 1 96 ? -3.858 9.784 18.704 1.00 81.88 96 SER A CA 1
ATOM 741 C C . SER A 1 96 ? -2.652 10.037 19.617 1.00 81.88 96 SER A C 1
ATOM 743 O O . SER A 1 96 ? -1.747 10.786 19.255 1.00 81.88 96 SER A O 1
ATOM 745 N N . ALA A 1 97 ? -2.604 9.389 20.787 1.00 83.19 97 ALA A N 1
ATOM 746 C CA . ALA A 1 97 ? -1.462 9.477 21.697 1.00 83.19 97 ALA A CA 1
ATOM 747 C C . ALA A 1 97 ? -0.215 8.794 21.110 1.00 83.19 97 ALA A C 1
ATOM 749 O O . ALA A 1 97 ? 0.886 9.336 21.203 1.00 83.19 97 ALA A O 1
ATOM 750 N N . LEU A 1 98 ? -0.391 7.640 20.457 1.00 84.56 98 LEU A N 1
ATOM 751 C CA . LEU A 1 98 ? 0.688 6.965 19.740 1.00 84.56 98 LEU A CA 1
ATOM 752 C C . LEU A 1 98 ? 1.191 7.813 18.566 1.00 84.56 98 LEU A C 1
ATOM 754 O O . LEU A 1 98 ? 2.399 7.964 18.407 1.00 84.56 98 LEU A O 1
ATOM 758 N N . ASN A 1 99 ? 0.282 8.405 17.788 1.00 87.69 99 ASN A N 1
ATOM 759 C CA . ASN A 1 99 ? 0.640 9.288 16.677 1.00 87.69 99 ASN A CA 1
ATOM 760 C C . ASN A 1 99 ? 1.460 10.488 17.162 1.00 87.69 99 ASN A C 1
ATOM 762 O O . ASN A 1 99 ? 2.522 10.766 16.611 1.00 87.69 99 ASN A O 1
ATOM 766 N N . SER A 1 100 ? 1.042 11.130 18.254 1.00 85.62 100 SER A N 1
ATOM 767 C CA . SER A 1 100 ? 1.792 12.230 18.869 1.00 85.62 100 SER A CA 1
ATOM 768 C C . SER A 1 100 ? 3.192 11.802 19.336 1.00 85.62 100 SER A C 1
ATOM 770 O O . SER A 1 100 ? 4.164 12.520 19.100 1.00 85.62 100 SER A O 1
ATOM 772 N N . LEU A 1 101 ? 3.326 10.615 19.940 1.00 85.56 101 LEU A N 1
ATOM 773 C CA . LEU A 1 101 ? 4.619 10.076 20.368 1.00 85.56 101 LEU A CA 1
ATOM 774 C C . LEU A 1 101 ? 5.548 9.786 19.180 1.00 85.56 101 LEU A C 1
ATOM 776 O O . LEU A 1 101 ? 6.699 10.218 19.188 1.00 85.56 101 LEU A O 1
ATOM 780 N N . LEU A 1 102 ? 5.051 9.082 18.157 1.00 84.50 102 LEU A N 1
ATOM 781 C CA . LEU A 1 102 ? 5.820 8.728 16.957 1.00 84.50 102 LEU A CA 1
ATOM 782 C C . LEU A 1 102 ? 6.309 9.968 16.202 1.00 84.50 102 LEU A C 1
ATOM 784 O O . LEU A 1 102 ? 7.431 9.989 15.694 1.00 84.50 102 LEU A O 1
ATOM 788 N N . LEU A 1 103 ? 5.477 11.006 16.148 1.00 86.44 103 LEU A N 1
ATOM 789 C CA . LEU A 1 103 ? 5.784 12.255 15.455 1.00 86.44 103 LEU A CA 1
ATOM 790 C C . LEU A 1 103 ? 6.604 13.233 16.312 1.00 86.44 103 LEU A C 1
ATOM 792 O O . LEU A 1 103 ? 7.039 14.262 15.800 1.00 86.44 103 LEU A O 1
ATOM 796 N N . GLY A 1 104 ? 6.872 12.907 17.582 1.00 82.00 104 GLY A N 1
ATOM 797 C CA . GLY A 1 104 ? 7.636 13.765 18.492 1.00 82.00 104 GLY A CA 1
ATOM 798 C C . GLY A 1 104 ? 6.880 15.023 18.936 1.00 82.00 104 GLY A C 1
ATOM 799 O O . GLY A 1 104 ? 7.503 16.006 19.322 1.00 82.00 104 GLY A O 1
ATOM 800 N N . GLU A 1 105 ? 5.548 14.999 18.883 1.00 78.38 105 GLU A N 1
ATOM 801 C CA . GLU A 1 105 ? 4.657 16.118 19.223 1.00 78.38 105 GLU A CA 1
ATOM 802 C C . GLU A 1 105 ? 4.079 16.009 20.645 1.00 78.38 105 GLU A C 1
ATOM 804 O O . GLU A 1 105 ? 3.249 16.826 21.052 1.00 78.38 105 GLU A O 1
ATOM 809 N N . ALA A 1 106 ? 4.491 14.993 21.408 1.00 67.69 106 ALA A N 1
ATOM 810 C CA . ALA A 1 106 ? 4.026 14.786 22.772 1.00 67.69 106 ALA A CA 1
ATOM 811 C C . ALA A 1 106 ? 4.416 15.989 23.647 1.00 67.69 106 ALA A C 1
ATOM 813 O O . ALA A 1 106 ? 5.596 16.234 23.908 1.00 67.69 106 ALA A O 1
ATOM 814 N N . LYS A 1 107 ? 3.415 16.755 24.103 1.00 56.59 107 LYS A N 1
ATOM 815 C CA . LYS A 1 107 ? 3.625 17.833 25.076 1.00 56.59 107 LYS A CA 1
ATOM 816 C C . LYS A 1 107 ? 4.251 17.231 26.335 1.00 56.59 107 LYS A C 1
ATOM 818 O O . LYS A 1 107 ? 3.698 16.287 26.896 1.00 56.59 107 LYS A O 1
ATOM 823 N N . GLN A 1 108 ? 5.382 17.782 26.773 1.00 49.19 108 GLN A N 1
ATOM 824 C CA . GLN A 1 108 ? 5.885 17.539 28.124 1.00 49.19 108 GLN A CA 1
ATOM 825 C C . GLN A 1 108 ? 4.788 17.965 29.108 1.00 49.19 108 GLN A C 1
ATOM 827 O O . GLN A 1 108 ? 4.293 19.091 29.020 1.00 49.19 108 GLN A O 1
ATOM 832 N N . ALA A 1 109 ? 4.356 17.022 29.945 1.00 43.78 109 ALA A N 1
ATOM 833 C CA . ALA A 1 109 ? 3.451 17.278 31.060 1.00 43.78 109 ALA A CA 1
ATOM 834 C C . ALA A 1 109 ? 4.165 18.059 32.168 1.00 43.78 109 ALA A C 1
ATOM 836 O O . ALA A 1 109 ? 5.383 17.824 32.352 1.00 43.78 109 ALA A O 1
#

pLDDT: mean 90.63, std 11.31, range [43.78, 98.56]

Secondary structure (DSSP, 8-state):
-PPP----TT-EEEE--EEESS-S-EEE-TTSS-EEETT---EEE--EEEEEETTEEEETT---TTSPPPTTTTT-SS--S---BSSHHHHHH--HHHHHHHHT-----

Sequence (1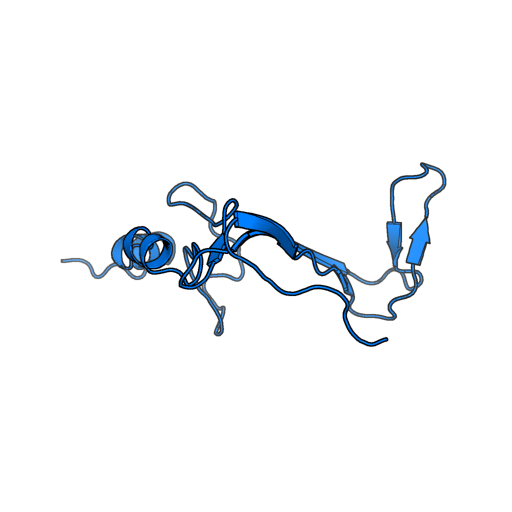09 aa):
MNPTGKMVPGLTFTIEPMTGEGDSSYVMWPDDWTATTLDEKRSAQFEHTLLITEDGLEALTGKIGTSPVQFWERESEVHRGVWLGSSAGAKERESSALNSLLLGEAKQA